Protein AF-A0AAV1VEJ5-F1 (afdb_monomer)

Organism: NCBI:txid2874970

pLDDT: mean 82.77, std 21.33, range [33.28, 98.56]

Sequence (156 aa):
MDYSQLPLVRSASGAYDAWSQLEGHFEKKSLANKLFLRRLFFTAKMEEGDDVLSHINRIKTLAEQLDAVGAPVSEDDLVITLLGSLSESFAFLITALESRADSLSWELVTSRLLHEDMKRKEQGSDGVAAGQAFMTSEKKRSGRPFKKTGAVQLLR

Solvent-accessible surface area (backbone atoms only — not comparable to full-atom values): 9785 Å² total; per-residue (Å²): 136,87,65,85,63,52,77,62,38,69,84,41,90,44,74,67,52,28,48,53,42,47,50,54,51,54,48,52,52,47,52,53,49,52,52,51,49,52,49,55,50,75,65,45,68,44,58,87,88,58,62,64,68,62,52,53,49,50,55,51,50,43,41,52,55,28,38,76,71,75,53,67,67,53,66,65,59,52,43,51,43,52,64,74,15,55,32,77,90,49,49,67,59,50,55,58,48,62,77,49,58,93,71,74,44,62,66,61,51,52,54,53,51,54,53,52,52,51,55,48,56,56,58,65,61,53,74,83,62,87,77,75,80,88,74,82,79,80,82,79,85,85,81,85,88,86,82,88,87,85,86,85,90,82,90,131

Radius of gyration: 36.15 Å; Cα contacts (8 Å, |Δi|>4): 79; chains: 1; bounding box: 80×32×127 Å

Structure (mmCIF, N/CA/C/O backbone):
data_AF-A0AAV1VEJ5-F1
#
_entry.id   AF-A0AAV1VEJ5-F1
#
loop_
_atom_site.group_PDB
_atom_site.id
_atom_site.type_symbol
_atom_site.label_atom_id
_atom_site.label_alt_id
_atom_site.label_comp_id
_atom_site.label_asym_id
_atom_site.label_entity_id
_atom_site.label_seq_id
_atom_site.pdbx_PDB_ins_code
_atom_site.Cartn_x
_atom_site.Cartn_y
_atom_site.Cartn_z
_atom_site.occupancy
_atom_site.B_iso_or_equiv
_atom_site.auth_seq_id
_atom_site.auth_comp_id
_atom_site.auth_asym_id
_atom_site.auth_atom_id
_atom_site.pdbx_PDB_model_num
ATOM 1 N N . MET A 1 1 ? 25.902 17.634 -24.242 1.00 51.91 1 MET A N 1
ATOM 2 C CA . MET A 1 1 ? 25.202 16.433 -24.742 1.00 51.91 1 MET A CA 1
ATOM 3 C C . MET A 1 1 ? 25.627 15.273 -23.867 1.00 51.91 1 MET A C 1
ATOM 5 O O . MET A 1 1 ? 26.827 15.119 -23.669 1.00 51.91 1 MET A O 1
ATOM 9 N N . ASP A 1 2 ? 24.679 14.545 -23.280 1.00 71.12 2 ASP A N 1
ATOM 10 C CA . ASP A 1 2 ? 24.979 13.361 -22.470 1.00 71.12 2 ASP A CA 1
ATOM 11 C C . ASP A 1 2 ? 25.158 12.143 -23.391 1.00 71.12 2 ASP A C 1
ATOM 13 O O . ASP A 1 2 ? 24.255 11.791 -24.146 1.00 71.12 2 ASP A O 1
ATOM 17 N N . TYR A 1 3 ? 26.341 11.531 -23.351 1.00 82.06 3 TYR A N 1
ATOM 18 C CA . TYR A 1 3 ? 26.701 10.356 -24.150 1.00 82.06 3 TYR A CA 1
ATOM 19 C C . TYR A 1 3 ? 26.555 9.041 -23.367 1.00 82.06 3 TYR A C 1
ATOM 21 O O . TYR A 1 3 ? 26.968 7.987 -23.856 1.00 82.06 3 TYR A O 1
ATOM 29 N N . SER A 1 4 ? 25.949 9.078 -22.174 1.00 83.88 4 SER A N 1
ATOM 30 C CA . SER A 1 4 ? 25.753 7.916 -21.296 1.00 83.88 4 SER A CA 1
ATOM 31 C C . SER A 1 4 ? 24.995 6.755 -21.949 1.00 83.88 4 SER A C 1
ATOM 33 O O . SER A 1 4 ? 25.177 5.608 -21.552 1.00 83.88 4 SER A O 1
ATOM 35 N N . GLN A 1 5 ? 24.182 7.037 -22.972 1.00 83.81 5 GLN A N 1
ATOM 36 C CA . GLN A 1 5 ? 23.364 6.043 -23.673 1.00 83.81 5 GLN A CA 1
ATOM 37 C C . GLN A 1 5 ? 24.045 5.453 -24.922 1.00 83.81 5 GLN A C 1
ATOM 39 O O . GLN A 1 5 ? 23.593 4.428 -25.427 1.00 83.81 5 GLN A O 1
ATOM 44 N N . LEU A 1 6 ? 25.150 6.041 -25.414 1.00 83.75 6 LEU A N 1
ATOM 45 C CA . LEU A 1 6 ? 25.875 5.524 -26.589 1.00 83.75 6 LEU A CA 1
ATOM 46 C C . LEU A 1 6 ? 26.324 4.058 -26.450 1.00 83.75 6 LEU A C 1
ATOM 48 O O . LEU A 1 6 ? 26.237 3.325 -27.437 1.00 83.75 6 LEU A O 1
ATOM 52 N N . PRO A 1 7 ? 26.781 3.583 -25.272 1.00 88.75 7 PRO A N 1
ATOM 53 C CA . PRO A 1 7 ? 27.161 2.184 -25.113 1.00 88.75 7 PRO A CA 1
ATOM 54 C C . PRO A 1 7 ? 26.017 1.194 -25.361 1.00 88.75 7 PRO A C 1
ATOM 56 O O . PRO A 1 7 ? 26.306 0.055 -25.712 1.00 88.75 7 PRO A O 1
ATOM 59 N N . LEU A 1 8 ? 24.752 1.613 -25.215 1.00 85.06 8 LEU A N 1
ATOM 60 C CA . LEU A 1 8 ? 23.578 0.740 -25.352 1.00 85.06 8 LEU A CA 1
ATOM 61 C C . LEU A 1 8 ? 23.266 0.356 -26.801 1.00 85.06 8 LEU A C 1
ATOM 63 O O . LEU A 1 8 ? 22.593 -0.640 -27.023 1.00 85.06 8 LEU A O 1
ATOM 67 N N . VAL A 1 9 ? 23.738 1.139 -27.776 1.00 91.44 9 VAL A N 1
ATOM 68 C CA . VAL A 1 9 ? 23.466 0.919 -29.211 1.00 91.44 9 VAL A CA 1
ATOM 69 C C . VAL A 1 9 ? 24.727 0.777 -30.052 1.00 91.44 9 VAL A C 1
ATOM 71 O O . VAL A 1 9 ? 24.650 0.550 -31.254 1.00 91.44 9 VAL A O 1
ATOM 74 N N . ARG A 1 10 ? 25.912 0.885 -29.439 1.00 89.25 10 ARG A N 1
ATOM 75 C CA . ARG A 1 10 ? 27.202 0.837 -30.147 1.00 89.25 10 ARG A CA 1
ATOM 76 C C . ARG A 1 10 ? 27.432 -0.480 -30.897 1.00 89.25 10 ARG A C 1
ATOM 78 O O . ARG A 1 10 ? 28.149 -0.485 -31.890 1.00 89.25 10 ARG A O 1
ATOM 85 N N . SER A 1 11 ? 26.865 -1.582 -30.412 1.00 90.38 11 SER A N 1
ATOM 86 C CA . SER A 1 11 ? 26.936 -2.908 -31.041 1.00 90.38 11 SER A CA 1
ATOM 87 C C . SER A 1 11 ? 25.823 -3.177 -32.054 1.00 90.38 11 SER A C 1
ATOM 89 O O . SER A 1 11 ? 25.795 -4.263 -32.625 1.00 90.38 11 SER A O 1
ATOM 91 N N . ALA A 1 12 ? 24.895 -2.241 -32.262 1.00 92.19 12 ALA A N 1
ATOM 92 C CA . ALA A 1 12 ? 23.763 -2.461 -33.146 1.00 92.19 12 ALA A CA 1
ATOM 93 C C . ALA A 1 12 ? 24.183 -2.494 -34.620 1.00 92.19 12 ALA A C 1
ATOM 95 O O . ALA A 1 12 ? 24.930 -1.644 -35.104 1.00 92.19 12 ALA A O 1
ATOM 96 N N . SER A 1 13 ? 23.645 -3.470 -35.343 1.00 91.81 13 SER A N 1
ATOM 97 C CA . SER A 1 13 ? 23.897 -3.705 -36.769 1.00 91.81 13 SER A CA 1
ATOM 98 C C . SER A 1 13 ? 22.999 -2.879 -37.703 1.00 91.81 13 SER A C 1
ATOM 100 O O . SER A 1 13 ? 23.245 -2.810 -38.906 1.00 91.81 13 SER A O 1
ATOM 102 N N . GLY A 1 14 ? 21.969 -2.222 -37.161 1.00 93.75 14 GLY A N 1
ATOM 103 C CA . GLY A 1 14 ? 21.037 -1.377 -37.903 1.00 93.75 14 GLY A CA 1
ATOM 104 C C . GLY A 1 14 ? 20.030 -0.672 -36.992 1.00 93.75 14 GLY A C 1
ATOM 105 O O . GLY A 1 14 ? 20.013 -0.889 -35.783 1.00 93.75 14 GLY A O 1
ATOM 106 N N . ALA A 1 15 ? 19.171 0.169 -37.577 1.00 92.62 15 ALA A N 1
ATOM 107 C CA . ALA A 1 15 ? 18.213 0.988 -36.824 1.00 92.62 15 ALA A CA 1
ATOM 108 C C . ALA A 1 15 ? 17.221 0.155 -35.992 1.00 92.62 15 ALA A C 1
ATOM 110 O O . ALA A 1 15 ? 16.939 0.503 -34.849 1.00 92.62 15 ALA A O 1
ATOM 111 N N . TYR A 1 16 ? 16.734 -0.960 -36.545 1.00 94.19 16 TYR A N 1
ATOM 112 C CA . TYR A 1 16 ? 15.845 -1.881 -35.833 1.00 94.19 16 TYR A CA 1
ATOM 113 C C . TYR A 1 16 ? 16.531 -2.496 -34.604 1.00 94.19 16 TYR A C 1
ATOM 115 O O . TYR A 1 16 ? 16.000 -2.435 -33.503 1.00 94.19 16 TYR A O 1
ATOM 123 N N . ASP A 1 17 ? 17.751 -3.008 -34.779 1.00 93.75 17 ASP A N 1
ATOM 124 C CA . ASP A 1 17 ? 18.551 -3.616 -33.709 1.00 93.75 17 ASP A CA 1
ATOM 125 C C . ASP A 1 17 ? 18.910 -2.593 -32.612 1.00 93.75 17 ASP A C 1
ATOM 127 O O . ASP A 1 17 ? 18.783 -2.869 -31.420 1.00 93.75 17 ASP A O 1
ATOM 131 N N . ALA A 1 18 ? 19.252 -1.361 -33.004 1.00 92.88 18 ALA A N 1
ATOM 132 C CA . ALA A 1 18 ? 19.491 -0.267 -32.065 1.00 92.88 18 ALA A CA 1
ATOM 133 C C . ALA A 1 18 ? 18.239 0.058 -31.234 1.00 92.88 18 ALA A C 1
ATOM 135 O O . ALA A 1 18 ? 18.336 0.238 -30.019 1.00 92.88 18 ALA A O 1
ATOM 136 N N . TRP A 1 19 ? 17.064 0.104 -31.872 1.00 93.69 19 TRP A N 1
ATOM 137 C CA . TRP A 1 19 ? 15.798 0.335 -31.178 1.00 93.69 19 TRP A CA 1
ATOM 138 C C . TRP A 1 19 ? 15.464 -0.802 -30.209 1.00 93.69 19 TRP A C 1
ATOM 140 O O . TRP A 1 19 ? 15.190 -0.534 -29.042 1.00 93.69 19 TRP A O 1
ATOM 150 N N . SER A 1 20 ? 15.583 -2.060 -30.641 1.00 92.50 20 SER A N 1
ATOM 151 C CA . SER A 1 20 ? 15.334 -3.228 -29.786 1.00 92.50 20 SER A CA 1
ATOM 152 C C . SER A 1 20 ? 16.280 -3.299 -28.580 1.00 92.50 20 SER A C 1
ATOM 154 O O . SER A 1 20 ? 15.857 -3.686 -27.490 1.00 92.50 20 SER A O 1
ATOM 156 N N . GLN A 1 21 ? 17.551 -2.905 -28.729 1.00 92.75 21 GLN A N 1
ATOM 157 C CA . GLN A 1 21 ? 18.501 -2.857 -27.608 1.00 92.75 21 GLN A CA 1
ATOM 158 C C . GLN A 1 21 ? 18.135 -1.773 -26.582 1.00 92.75 21 GLN A C 1
ATOM 160 O O . GLN A 1 21 ? 18.184 -2.032 -25.375 1.00 92.75 21 GLN A O 1
ATOM 165 N N . LEU A 1 22 ? 17.728 -0.583 -27.039 1.00 90.38 22 LEU A N 1
ATOM 166 C CA . LEU A 1 22 ? 17.251 0.487 -26.155 1.00 90.38 22 LEU A CA 1
ATOM 167 C C . LEU A 1 22 ? 15.967 0.078 -25.441 1.00 90.38 22 LEU A C 1
ATOM 169 O O . LEU A 1 22 ? 15.908 0.149 -24.213 1.00 90.38 22 LEU A O 1
ATOM 173 N N . GLU A 1 23 ? 14.971 -0.377 -26.198 1.00 89.31 23 GLU A N 1
ATOM 174 C CA . GLU A 1 23 ? 13.689 -0.846 -25.677 1.00 89.31 23 GLU A CA 1
ATOM 175 C C . GLU A 1 23 ? 13.912 -1.912 -24.606 1.00 89.31 23 GLU A C 1
ATOM 177 O O . GLU A 1 23 ? 13.515 -1.712 -23.462 1.00 89.31 23 GLU A O 1
ATOM 182 N N . GLY A 1 24 ? 14.679 -2.963 -24.908 1.00 87.62 24 GLY A N 1
ATOM 183 C CA . GLY A 1 24 ? 14.970 -4.020 -23.945 1.00 87.62 24 GLY A CA 1
ATOM 184 C C . GLY A 1 24 ? 15.722 -3.535 -22.698 1.00 87.62 24 GLY A C 1
ATOM 185 O O . GLY A 1 24 ? 15.474 -4.035 -21.601 1.00 87.62 24 GLY A O 1
ATOM 186 N N . HIS A 1 25 ? 16.634 -2.566 -22.814 1.00 88.19 25 HIS A N 1
ATOM 187 C CA . HIS A 1 25 ? 17.340 -2.013 -21.652 1.00 88.19 25 HIS A CA 1
ATOM 188 C C . HIS A 1 25 ? 16.407 -1.187 -20.750 1.00 88.19 25 HIS A C 1
ATOM 190 O O . HIS A 1 25 ? 16.375 -1.388 -19.530 1.00 88.19 25 HIS A O 1
ATOM 196 N N . PHE A 1 26 ? 15.631 -0.272 -21.335 1.00 86.06 26 PHE A N 1
ATOM 197 C CA . PHE A 1 26 ? 14.704 0.576 -20.585 1.00 86.06 26 PHE A CA 1
ATOM 198 C C . PHE A 1 26 ? 13.504 -0.206 -20.047 1.00 86.06 26 PHE A C 1
ATOM 200 O O . PHE A 1 26 ? 13.082 0.045 -18.917 1.00 86.06 26 PHE A O 1
ATOM 207 N N . GLU A 1 27 ? 13.009 -1.197 -20.783 1.00 85.12 27 GLU A N 1
ATOM 208 C CA . GLU A 1 27 ? 11.951 -2.101 -20.338 1.00 85.12 27 GLU A CA 1
ATOM 209 C C . GLU A 1 27 ? 12.417 -2.955 -19.155 1.00 85.12 27 GLU A C 1
ATOM 211 O O . GLU A 1 27 ? 11.738 -2.993 -18.130 1.00 85.12 27 GLU A O 1
ATOM 216 N N . LYS A 1 28 ? 13.615 -3.558 -19.217 1.00 82.75 28 LYS A N 1
ATOM 217 C CA . LYS A 1 28 ? 14.191 -4.291 -18.072 1.00 82.75 28 LYS A CA 1
ATOM 218 C C . LYS A 1 28 ? 14.316 -3.403 -16.837 1.00 82.75 28 LYS A C 1
ATOM 220 O O . LYS A 1 28 ? 13.966 -3.835 -15.739 1.00 82.75 28 LYS A O 1
ATOM 225 N N . LYS A 1 29 ? 14.780 -2.160 -17.002 1.00 78.75 29 LYS A N 1
ATOM 226 C CA . LYS A 1 29 ? 14.865 -1.186 -15.902 1.00 78.75 29 LYS A CA 1
ATOM 227 C C . LYS A 1 29 ? 13.478 -0.826 -15.359 1.00 78.75 29 LYS A C 1
ATOM 229 O O . LYS A 1 29 ? 13.314 -0.737 -14.145 1.00 78.75 29 LYS A O 1
ATOM 234 N N . SER A 1 30 ? 12.485 -0.668 -16.233 1.00 87.81 30 SER A N 1
ATOM 235 C CA . SER A 1 30 ? 11.086 -0.420 -15.865 1.00 87.81 30 SER A CA 1
ATOM 236 C C . SER A 1 30 ? 10.497 -1.589 -15.072 1.00 87.81 30 SER A C 1
ATOM 238 O O . SER A 1 30 ? 9.946 -1.379 -13.993 1.00 87.81 30 SER A O 1
ATOM 240 N N . LEU A 1 31 ? 10.695 -2.829 -15.528 1.00 91.56 31 LEU A N 1
ATOM 241 C CA . LEU A 1 31 ? 10.238 -4.030 -14.830 1.00 91.56 31 LEU A CA 1
ATOM 242 C C . LEU A 1 31 ? 10.925 -4.194 -13.469 1.00 91.56 31 LEU A C 1
ATOM 244 O O . LEU A 1 31 ? 10.251 -4.442 -12.472 1.00 91.56 31 LEU A O 1
ATOM 248 N N . ALA A 1 32 ? 12.246 -4.015 -13.407 1.00 92.50 32 ALA A N 1
ATOM 249 C CA . ALA A 1 32 ? 12.990 -4.069 -12.150 1.00 92.50 32 ALA A CA 1
ATOM 250 C C . ALA A 1 32 ? 12.488 -3.012 -11.152 1.00 92.50 32 ALA A C 1
ATOM 252 O O . ALA A 1 32 ? 12.298 -3.321 -9.977 1.00 92.50 32 ALA A O 1
ATOM 253 N N . ASN A 1 33 ? 12.211 -1.792 -11.625 1.00 93.44 33 ASN A N 1
ATOM 254 C CA . ASN A 1 33 ? 11.666 -0.719 -10.798 1.00 93.44 33 ASN A CA 1
ATOM 255 C C . ASN A 1 33 ? 10.244 -1.038 -10.303 1.00 93.44 33 ASN A C 1
ATOM 257 O O . ASN A 1 33 ? 9.963 -0.920 -9.112 1.00 93.44 33 ASN A O 1
ATOM 261 N N . LYS A 1 34 ? 9.364 -1.529 -11.189 1.00 95.75 34 LYS A N 1
ATOM 262 C CA . LYS A 1 34 ? 8.012 -1.988 -10.824 1.00 95.75 34 LYS A CA 1
ATOM 263 C C . LYS A 1 34 ? 8.060 -3.078 -9.754 1.00 95.75 34 LYS A C 1
ATOM 265 O O . LYS A 1 34 ? 7.349 -2.982 -8.758 1.00 95.75 34 LYS A O 1
ATOM 270 N N . LEU A 1 35 ? 8.909 -4.092 -9.933 1.00 96.75 35 LEU A N 1
ATOM 271 C CA . LEU A 1 35 ? 9.076 -5.182 -8.966 1.00 96.75 35 LEU A CA 1
ATOM 272 C C . LEU A 1 35 ? 9.601 -4.683 -7.620 1.00 96.75 35 LEU A C 1
ATOM 274 O O . LEU A 1 35 ? 9.113 -5.114 -6.575 1.00 96.75 35 LEU A O 1
ATOM 278 N N . PHE A 1 36 ? 10.572 -3.772 -7.638 1.00 96.62 36 PHE A N 1
ATOM 279 C CA . PHE A 1 36 ? 11.117 -3.174 -6.426 1.00 96.62 36 PHE A CA 1
ATOM 280 C C . PHE A 1 36 ? 10.040 -2.424 -5.631 1.00 96.62 36 PHE A C 1
ATOM 282 O O . PHE A 1 36 ? 9.857 -2.698 -4.445 1.00 96.62 36 PHE A O 1
ATOM 289 N N . LEU A 1 37 ? 9.276 -1.549 -6.289 1.00 97.94 37 LEU A N 1
ATOM 290 C CA . LEU A 1 37 ? 8.190 -0.797 -5.657 1.00 97.94 37 LEU A CA 1
ATOM 291 C C . LEU A 1 37 ? 7.067 -1.713 -5.155 1.00 97.94 37 LEU A C 1
ATOM 293 O O . LEU A 1 37 ? 6.610 -1.553 -4.027 1.00 97.94 37 LEU A O 1
ATOM 297 N N . ARG A 1 38 ? 6.674 -2.726 -5.942 1.00 97.75 38 ARG A N 1
ATOM 298 C CA . ARG A 1 38 ? 5.685 -3.737 -5.525 1.00 97.75 38 ARG A CA 1
ATOM 299 C C . ARG A 1 38 ? 6.142 -4.483 -4.275 1.00 97.75 38 ARG A C 1
ATOM 301 O O . ARG A 1 38 ? 5.339 -4.685 -3.370 1.00 97.75 38 ARG A O 1
ATOM 308 N N . ARG A 1 39 ? 7.422 -4.865 -4.202 1.00 97.94 39 ARG A N 1
ATOM 309 C CA . ARG A 1 39 ? 7.986 -5.495 -3.003 1.00 97.94 39 ARG A CA 1
ATOM 310 C C . ARG A 1 39 ? 7.864 -4.558 -1.805 1.00 97.94 39 ARG A C 1
ATOM 312 O O . ARG A 1 39 ? 7.307 -4.978 -0.803 1.00 97.94 39 ARG A O 1
ATOM 319 N N . LEU A 1 40 ? 8.323 -3.310 -1.918 1.00 98.12 40 LEU A N 1
ATOM 320 C CA . LEU A 1 40 ? 8.235 -2.342 -0.818 1.00 98.12 40 LEU A CA 1
ATOM 321 C C . LEU A 1 40 ? 6.800 -2.111 -0.342 1.00 98.12 40 LEU A C 1
ATOM 323 O O . LEU A 1 40 ? 6.580 -1.989 0.859 1.00 98.12 40 LEU A O 1
ATOM 327 N N . PHE A 1 41 ? 5.852 -2.049 -1.276 1.00 98.44 41 PHE A N 1
ATOM 328 C CA . PHE A 1 41 ? 4.437 -1.857 -0.992 1.00 98.44 41 PHE A CA 1
ATOM 329 C C . PHE A 1 41 ? 3.859 -3.026 -0.188 1.00 98.44 41 PHE A C 1
ATOM 331 O O . PHE A 1 41 ? 3.378 -2.823 0.921 1.00 98.44 41 PHE A O 1
ATOM 338 N N . PHE A 1 42 ? 3.987 -4.258 -0.687 1.00 96.75 42 PHE A N 1
ATOM 339 C CA . PHE A 1 42 ? 3.401 -5.431 -0.028 1.00 96.75 42 PHE A CA 1
ATOM 340 C C . PHE A 1 42 ? 4.141 -5.884 1.234 1.00 96.75 42 PHE A C 1
ATOM 342 O O . PHE A 1 42 ? 3.569 -6.602 2.050 1.00 96.75 42 PHE A O 1
ATOM 349 N N . THR A 1 43 ? 5.405 -5.493 1.410 1.00 97.19 43 THR A N 1
ATOM 350 C CA . THR A 1 43 ? 6.171 -5.793 2.630 1.00 97.19 43 THR A CA 1
ATOM 351 C C . THR A 1 43 ? 6.249 -4.610 3.590 1.00 97.19 43 THR A C 1
ATOM 353 O O . THR A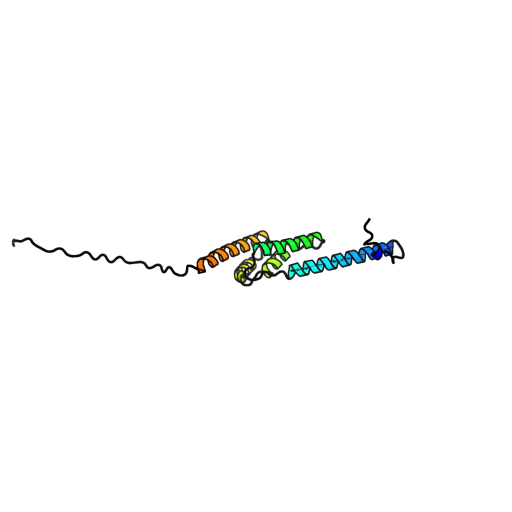 1 43 ? 7.036 -4.662 4.534 1.00 97.19 43 THR A O 1
ATOM 356 N N . ALA A 1 44 ? 5.503 -3.527 3.354 1.00 97.44 44 ALA A N 1
ATOM 357 C CA . ALA A 1 44 ? 5.415 -2.438 4.314 1.00 97.44 44 ALA A CA 1
ATOM 358 C C . ALA A 1 44 ? 4.804 -2.963 5.621 1.00 97.44 44 ALA A C 1
ATOM 360 O O . ALA A 1 44 ? 3.783 -3.651 5.611 1.00 97.44 44 ALA A O 1
ATOM 361 N N . LYS A 1 45 ? 5.448 -2.648 6.742 1.00 97.88 45 LYS A N 1
ATOM 362 C CA . LYS A 1 45 ? 5.014 -3.014 8.089 1.00 97.88 45 LYS A CA 1
ATOM 363 C C . LYS A 1 45 ? 5.216 -1.823 9.011 1.00 97.88 45 LYS A C 1
ATOM 365 O O . LYS A 1 45 ? 6.169 -1.070 8.821 1.00 97.88 45 LYS A O 1
ATOM 370 N N . MET A 1 46 ? 4.282 -1.661 9.934 1.00 97.75 46 MET A N 1
ATOM 371 C CA . MET A 1 46 ? 4.336 -0.711 11.033 1.00 97.75 46 MET A CA 1
ATOM 372 C C . MET A 1 46 ? 4.788 -1.465 12.276 1.00 97.75 46 MET A C 1
ATOM 374 O O . MET A 1 46 ? 4.195 -2.493 12.615 1.00 97.75 46 MET A O 1
ATOM 378 N N . GLU A 1 47 ? 5.818 -0.965 12.941 1.00 96.56 47 GLU A N 1
ATOM 379 C CA . GLU A 1 47 ? 6.279 -1.517 14.210 1.00 96.56 47 GLU A CA 1
ATOM 380 C C . GLU A 1 47 ? 5.489 -0.906 15.379 1.00 96.56 47 GLU A C 1
ATOM 382 O O . GLU A 1 47 ? 4.831 0.131 15.258 1.00 96.56 47 GLU A O 1
ATOM 387 N N . GLU A 1 48 ? 5.530 -1.560 16.540 1.00 94.56 48 GLU A N 1
ATOM 388 C CA . GLU A 1 48 ? 4.893 -1.023 17.745 1.00 94.56 48 GLU A CA 1
ATOM 389 C C . GLU A 1 48 ? 5.532 0.310 18.163 1.00 94.56 48 GLU A C 1
ATOM 391 O O . GLU A 1 48 ? 6.741 0.401 18.375 1.00 94.56 48 GLU A O 1
ATOM 396 N N . GLY A 1 49 ? 4.699 1.343 18.321 1.00 91.12 49 GLY A N 1
ATOM 397 C CA . GLY A 1 49 ? 5.130 2.697 18.685 1.00 91.12 49 GLY A CA 1
ATOM 398 C C . GLY A 1 49 ? 5.452 3.621 17.506 1.00 91.12 49 GLY A C 1
ATOM 399 O O . GLY A 1 49 ? 5.711 4.803 17.741 1.00 91.12 49 GLY A O 1
ATOM 400 N N . ASP A 1 50 ? 5.398 3.131 16.265 1.00 95.12 50 ASP A N 1
ATOM 401 C CA . ASP A 1 50 ? 5.521 3.979 15.077 1.00 95.12 50 ASP A CA 1
ATOM 402 C C . ASP A 1 50 ? 4.361 4.983 14.963 1.00 95.12 50 ASP A C 1
ATOM 404 O O . ASP A 1 50 ? 3.240 4.758 15.426 1.00 95.12 50 ASP A O 1
ATOM 408 N N . ASP A 1 51 ? 4.622 6.108 14.293 1.00 96.44 51 ASP A N 1
ATOM 409 C CA . ASP A 1 51 ? 3.587 7.097 14.004 1.00 96.44 51 ASP A CA 1
ATOM 410 C C . ASP A 1 51 ? 2.651 6.616 12.884 1.00 96.44 51 ASP A C 1
ATOM 412 O O . ASP A 1 51 ? 3.045 6.468 11.721 1.00 96.44 51 ASP A O 1
ATOM 416 N N . VAL A 1 52 ? 1.378 6.428 13.236 1.00 97.69 52 VAL A N 1
ATOM 417 C CA . VAL A 1 52 ? 0.338 5.906 12.338 1.00 97.69 52 VAL A CA 1
ATOM 418 C C . VAL A 1 52 ? 0.166 6.775 11.090 1.00 97.69 52 VAL A C 1
ATOM 420 O O . VAL A 1 52 ? 0.038 6.246 9.985 1.00 97.69 52 VAL A O 1
ATOM 423 N N . LEU A 1 53 ? 0.195 8.106 11.225 1.00 97.81 53 LEU A N 1
ATOM 424 C CA . LEU A 1 53 ? 0.033 9.016 10.086 1.00 97.81 53 LEU A CA 1
ATOM 425 C C . LEU A 1 53 ? 1.202 8.895 9.100 1.00 97.81 53 LEU A C 1
ATOM 427 O O . LEU A 1 53 ? 0.998 8.839 7.884 1.00 97.81 53 LEU A O 1
ATOM 431 N N . SER A 1 54 ? 2.425 8.817 9.616 1.00 98.25 54 SER A N 1
ATOM 432 C CA . SER A 1 54 ? 3.630 8.606 8.813 1.00 98.25 54 SER A CA 1
ATOM 433 C C . SER A 1 54 ? 3.572 7.283 8.048 1.00 98.25 54 SER A C 1
ATOM 435 O O . SER A 1 54 ? 3.913 7.244 6.862 1.00 98.25 54 SER A O 1
ATOM 437 N N . HIS A 1 55 ? 3.076 6.214 8.677 1.00 98.50 55 HIS A N 1
ATOM 438 C CA . HIS A 1 55 ? 2.898 4.916 8.021 1.00 98.50 55 HIS A CA 1
ATOM 439 C C . HIS A 1 55 ? 1.827 4.941 6.919 1.00 98.50 55 HIS A C 1
ATOM 441 O O . HIS A 1 55 ? 2.075 4.474 5.803 1.00 98.50 55 HIS A O 1
ATOM 447 N N . ILE A 1 56 ? 0.673 5.569 7.174 1.00 98.56 56 ILE A N 1
ATOM 448 C CA . ILE A 1 56 ? -0.379 5.790 6.162 1.00 98.56 56 ILE A CA 1
ATOM 449 C C . ILE A 1 56 ? 0.196 6.529 4.943 1.00 98.56 56 ILE A C 1
ATOM 451 O O . ILE A 1 56 ? 0.008 6.099 3.800 1.00 98.56 56 ILE A O 1
ATOM 455 N N . ASN A 1 57 ? 0.948 7.608 5.177 1.00 98.44 57 ASN A N 1
ATOM 456 C CA . ASN A 1 57 ? 1.574 8.395 4.115 1.00 98.44 57 ASN A CA 1
ATOM 457 C C . ASN A 1 57 ? 2.620 7.594 3.333 1.00 98.44 57 ASN A C 1
ATOM 459 O O . ASN A 1 57 ? 2.698 7.718 2.108 1.00 98.44 57 ASN A O 1
ATOM 463 N N . ARG A 1 58 ? 3.401 6.739 4.005 1.00 98.44 58 ARG A N 1
ATOM 464 C CA . ARG A 1 58 ? 4.366 5.845 3.350 1.00 98.44 58 ARG A CA 1
ATOM 465 C C . ARG A 1 58 ? 3.670 4.907 2.364 1.00 98.44 58 ARG A C 1
ATOM 467 O O . ARG A 1 58 ? 4.126 4.784 1.227 1.00 98.44 58 ARG A O 1
ATOM 474 N N . ILE A 1 59 ? 2.572 4.274 2.772 1.00 98.50 59 ILE A N 1
ATOM 475 C CA . ILE A 1 59 ? 1.799 3.375 1.901 1.00 98.50 59 ILE A CA 1
ATOM 476 C C . ILE A 1 59 ? 1.208 4.140 0.717 1.00 98.50 59 ILE A C 1
ATOM 478 O O . ILE A 1 59 ? 1.342 3.698 -0.427 1.00 98.50 59 ILE A O 1
ATOM 482 N N . LYS A 1 60 ? 0.627 5.319 0.966 1.00 98.31 60 LYS A N 1
ATOM 483 C CA . LYS A 1 60 ? 0.073 6.166 -0.095 1.00 98.31 60 LYS A CA 1
ATOM 484 C C . LYS A 1 60 ? 1.138 6.585 -1.113 1.00 98.31 60 LYS A C 1
ATOM 486 O O . LYS A 1 60 ? 0.921 6.445 -2.313 1.00 98.31 60 LYS A O 1
ATOM 491 N N . THR A 1 61 ? 2.313 6.989 -0.634 1.00 98.44 61 THR A N 1
ATOM 492 C CA . THR A 1 61 ? 3.453 7.377 -1.479 1.00 98.44 61 THR A CA 1
ATOM 493 C C . THR A 1 61 ? 3.918 6.220 -2.365 1.00 98.44 61 THR A C 1
ATOM 495 O O . THR A 1 61 ? 4.199 6.414 -3.544 1.00 98.44 61 THR A O 1
ATOM 498 N N . LEU A 1 62 ? 3.990 4.996 -1.830 1.00 98.50 62 LEU A N 1
ATOM 499 C CA . LEU A 1 62 ? 4.366 3.817 -2.617 1.00 98.50 62 LEU A CA 1
ATOM 500 C C . LEU A 1 62 ? 3.338 3.510 -3.717 1.00 98.50 62 LEU A C 1
ATOM 502 O O . LEU A 1 62 ? 3.728 3.156 -4.830 1.00 98.50 62 LEU A O 1
ATOM 506 N N . ALA A 1 63 ? 2.044 3.682 -3.436 1.00 98.25 63 ALA A N 1
ATOM 507 C CA . ALA A 1 63 ? 0.990 3.531 -4.438 1.00 98.25 63 ALA A CA 1
ATOM 508 C C . ALA A 1 63 ? 1.085 4.592 -5.550 1.00 98.25 63 ALA A C 1
ATOM 510 O O . ALA A 1 63 ? 0.969 4.257 -6.726 1.00 98.25 63 ALA A O 1
ATOM 511 N N . GLU A 1 64 ? 1.373 5.849 -5.203 1.00 98.06 64 GLU A N 1
ATOM 512 C CA . GLU A 1 64 ? 1.594 6.936 -6.172 1.00 98.06 64 GLU A CA 1
ATOM 513 C C . GLU A 1 64 ? 2.846 6.703 -7.031 1.00 98.06 64 GLU A C 1
ATOM 515 O O . GLU A 1 64 ? 2.832 6.928 -8.240 1.00 98.06 64 GLU A O 1
ATOM 520 N N . GLN A 1 65 ? 3.928 6.182 -6.442 1.00 97.25 65 GLN A N 1
ATOM 521 C CA . GLN A 1 65 ? 5.126 5.791 -7.193 1.00 97.25 65 GLN A CA 1
ATOM 522 C C . GLN A 1 65 ? 4.847 4.640 -8.166 1.00 97.25 65 GLN A C 1
ATOM 524 O O . GLN A 1 65 ? 5.392 4.626 -9.271 1.00 97.25 65 GLN A O 1
ATOM 529 N N . LEU A 1 66 ? 4.006 3.681 -7.770 1.00 97.31 66 LEU A N 1
ATOM 530 C CA . LEU A 1 66 ? 3.558 2.585 -8.629 1.00 97.31 66 LEU A CA 1
ATOM 531 C C . LEU A 1 66 ? 2.692 3.082 -9.794 1.00 97.31 66 LEU A C 1
ATOM 533 O O . LEU A 1 66 ? 2.879 2.631 -10.926 1.00 97.31 66 LEU A O 1
ATOM 537 N N . ASP A 1 67 ? 1.802 4.039 -9.544 1.00 96.38 67 ASP A N 1
ATOM 538 C CA . ASP A 1 67 ? 1.014 4.697 -10.589 1.00 96.38 67 ASP A CA 1
ATOM 539 C C . ASP A 1 67 ? 1.914 5.441 -11.590 1.00 96.38 67 ASP A C 1
ATOM 541 O O . ASP A 1 67 ? 1.826 5.215 -12.798 1.00 96.38 67 ASP A O 1
ATOM 545 N N . ALA A 1 68 ? 2.893 6.205 -11.094 1.00 93.50 68 ALA A N 1
ATOM 546 C CA . ALA A 1 68 ? 3.836 6.962 -11.921 1.00 93.50 68 ALA A CA 1
ATOM 547 C C . ALA A 1 68 ? 4.682 6.092 -12.873 1.00 93.50 68 ALA A C 1
ATOM 549 O O . ALA A 1 68 ? 5.151 6.577 -13.904 1.00 93.50 68 ALA A O 1
ATOM 550 N N . VAL A 1 69 ? 4.883 4.807 -12.558 1.00 92.69 69 VAL A N 1
ATOM 551 C CA . VAL A 1 69 ? 5.587 3.851 -13.436 1.00 92.69 69 VAL A CA 1
ATOM 552 C C . VAL A 1 69 ? 4.634 3.009 -14.293 1.00 92.69 69 VAL A C 1
ATOM 554 O O . VAL A 1 69 ? 5.073 2.069 -14.960 1.00 92.69 69 VAL A O 1
ATOM 557 N N . GLY A 1 70 ? 3.335 3.316 -14.300 1.00 91.94 70 GLY A N 1
ATOM 558 C CA . GLY A 1 70 ? 2.317 2.595 -15.065 1.00 91.94 70 GLY A CA 1
ATOM 559 C C . GLY A 1 70 ? 2.010 1.214 -14.487 1.00 91.94 70 GLY A C 1
ATOM 560 O O . GLY A 1 70 ? 1.934 0.229 -15.228 1.00 91.94 70 GLY A O 1
ATOM 561 N N . ALA A 1 71 ? 1.934 1.110 -13.161 1.00 95.31 71 ALA A N 1
ATOM 562 C CA . ALA A 1 71 ? 1.546 -0.098 -12.437 1.00 95.31 71 ALA A CA 1
ATOM 563 C C . ALA A 1 71 ? 0.570 0.230 -11.286 1.00 95.31 71 ALA A C 1
ATOM 565 O O . ALA A 1 71 ? 0.871 -0.129 -10.143 1.00 95.31 71 ALA A O 1
ATOM 566 N N . PRO A 1 72 ? -0.578 0.881 -11.571 1.00 96.81 72 PRO A N 1
ATOM 567 C CA . PRO A 1 72 ? -1.499 1.392 -10.557 1.00 96.81 72 PRO A CA 1
ATOM 568 C C . PRO A 1 72 ? -1.958 0.311 -9.574 1.00 96.81 72 PRO A C 1
ATOM 570 O O . PRO A 1 72 ? -1.997 -0.884 -9.893 1.00 96.81 72 PRO A O 1
ATOM 573 N N . VAL A 1 73 ? -2.305 0.760 -8.371 1.00 97.56 73 VAL A N 1
ATOM 574 C CA . VAL A 1 73 ? -2.837 -0.064 -7.282 1.00 97.56 73 VAL A CA 1
ATOM 575 C C . VAL A 1 73 ? -4.321 0.255 -7.129 1.00 97.56 73 VAL A C 1
ATOM 577 O O . VAL A 1 73 ? -4.695 1.429 -7.143 1.00 97.56 73 VAL A O 1
ATOM 580 N N . SER A 1 74 ? -5.165 -0.771 -7.018 1.00 97.12 74 SER A N 1
ATOM 581 C CA . SER A 1 74 ? -6.592 -0.576 -6.747 1.00 97.12 74 SER A CA 1
ATOM 582 C C . SER A 1 74 ? -6.801 -0.032 -5.331 1.00 97.12 74 SER A C 1
ATOM 584 O O . SER A 1 74 ? -5.948 -0.186 -4.457 1.00 97.12 74 SER A O 1
ATOM 586 N N . GLU A 1 75 ? -7.943 0.607 -5.082 1.00 96.00 75 GLU A N 1
ATOM 587 C CA . GLU A 1 75 ? -8.275 1.039 -3.721 1.00 96.00 75 GLU A CA 1
ATOM 588 C C . GLU A 1 75 ? -8.375 -0.158 -2.761 1.00 96.00 75 GLU A C 1
ATOM 590 O O . GLU A 1 75 ? -7.851 -0.088 -1.651 1.00 96.00 75 GLU A O 1
ATOM 595 N N . ASP A 1 76 ? -8.937 -1.279 -3.220 1.00 95.31 76 ASP A N 1
ATOM 596 C CA . ASP A 1 76 ? -9.017 -2.521 -2.447 1.00 95.31 76 ASP A CA 1
ATOM 597 C C . ASP A 1 76 ? -7.626 -3.018 -2.035 1.00 95.31 76 ASP A C 1
ATOM 599 O O . ASP A 1 76 ? -7.374 -3.232 -0.850 1.00 95.31 76 ASP A O 1
ATOM 603 N N . ASP A 1 77 ? -6.681 -3.129 -2.977 1.00 96.12 77 ASP A N 1
ATOM 604 C CA . ASP A 1 77 ? -5.308 -3.558 -2.678 1.00 96.12 77 ASP A CA 1
ATOM 605 C C . ASP A 1 77 ? -4.614 -2.581 -1.719 1.00 96.12 77 ASP A C 1
ATOM 607 O O . ASP A 1 77 ? -3.812 -2.992 -0.875 1.00 96.12 77 ASP A O 1
ATOM 611 N N . LEU A 1 78 ? -4.925 -1.286 -1.824 1.00 97.62 78 LEU A N 1
ATOM 612 C CA . LEU A 1 78 ? -4.403 -0.250 -0.940 1.00 97.62 78 LEU A CA 1
ATOM 613 C C . LEU A 1 78 ? -4.914 -0.411 0.494 1.00 97.62 78 LEU A C 1
ATOM 615 O O . LEU A 1 78 ? -4.119 -0.368 1.437 1.00 97.62 78 LEU A O 1
ATOM 619 N N . VAL A 1 79 ? -6.216 -0.639 0.656 1.00 97.25 79 VAL A N 1
ATOM 620 C CA . VAL A 1 79 ? -6.852 -0.897 1.953 1.00 97.25 79 VAL A CA 1
ATOM 621 C C . VAL A 1 79 ? -6.344 -2.203 2.558 1.00 97.25 79 VAL A C 1
ATOM 623 O O . VAL A 1 79 ? -5.933 -2.210 3.718 1.00 97.25 79 VAL A O 1
ATOM 626 N N . ILE A 1 80 ? -6.309 -3.286 1.778 1.00 96.12 80 ILE A N 1
ATOM 627 C CA . ILE A 1 80 ? -5.815 -4.600 2.212 1.00 96.12 80 ILE A CA 1
ATOM 628 C C . ILE A 1 80 ? -4.364 -4.489 2.684 1.00 96.12 80 ILE A C 1
ATOM 630 O O . ILE A 1 80 ? -4.017 -4.991 3.754 1.00 96.12 80 ILE A O 1
ATOM 634 N N . THR A 1 81 ? -3.522 -3.790 1.921 1.00 98.00 81 THR A N 1
ATOM 635 C CA . THR A 1 81 ? -2.113 -3.591 2.281 1.00 98.00 81 THR A CA 1
ATOM 636 C C . THR A 1 81 ? -1.980 -2.769 3.557 1.00 98.00 81 THR A C 1
ATOM 638 O O . THR A 1 81 ? -1.203 -3.145 4.432 1.00 98.00 81 THR A O 1
ATOM 641 N N . LEU A 1 82 ? -2.759 -1.691 3.713 1.00 98.38 82 LEU A N 1
ATOM 642 C CA . LEU A 1 82 ? -2.753 -0.904 4.944 1.00 98.38 82 LEU A CA 1
ATOM 643 C C . LEU A 1 82 ? -3.159 -1.758 6.144 1.00 98.38 82 LEU A C 1
ATOM 645 O O . LEU A 1 82 ? -2.368 -1.857 7.074 1.00 98.38 82 LEU A O 1
ATOM 649 N N . LEU A 1 83 ? -4.312 -2.427 6.115 1.00 97.12 83 LEU A N 1
ATOM 650 C CA . LEU A 1 83 ? -4.776 -3.257 7.233 1.00 97.12 83 LEU A CA 1
ATOM 651 C C . LEU A 1 83 ? -3.782 -4.372 7.578 1.00 97.12 83 LEU A C 1
ATOM 653 O O . LEU A 1 83 ? -3.440 -4.552 8.744 1.00 97.12 83 LEU A O 1
ATOM 657 N N . GLY A 1 84 ? -3.250 -5.057 6.564 1.00 97.19 84 GLY A N 1
ATOM 658 C CA . GLY A 1 84 ? -2.262 -6.119 6.745 1.00 97.19 84 GLY A CA 1
ATOM 659 C C . GLY A 1 84 ? -0.886 -5.628 7.201 1.00 97.19 84 GLY A C 1
ATOM 660 O O . GLY A 1 84 ? -0.066 -6.440 7.633 1.00 97.19 84 GLY A O 1
ATOM 661 N N . SER A 1 85 ? -0.597 -4.331 7.104 1.00 98.06 85 SER A N 1
ATOM 662 C CA . SER A 1 85 ? 0.693 -3.748 7.493 1.00 98.06 85 SER A CA 1
ATOM 663 C C . SER A 1 85 ? 0.755 -3.261 8.941 1.00 98.06 85 SER A C 1
ATOM 665 O O . SER A 1 85 ? 1.851 -2.993 9.427 1.00 98.06 85 SER A O 1
ATOM 667 N N . LEU A 1 86 ? -0.392 -3.118 9.609 1.00 97.94 86 LEU A N 1
ATOM 668 C CA . LEU A 1 86 ? -0.477 -2.562 10.958 1.00 97.94 86 LEU A CA 1
ATOM 669 C C . LEU A 1 86 ? 0.157 -3.488 12.003 1.00 97.94 86 LEU A C 1
ATOM 671 O O . LEU A 1 86 ? 0.239 -4.704 11.819 1.00 97.94 86 LEU A O 1
ATOM 675 N N . SER A 1 87 ? 0.560 -2.888 13.119 1.00 96.94 87 SER A N 1
ATOM 676 C CA . SER A 1 87 ? 1.103 -3.589 14.276 1.00 96.94 87 SER A CA 1
ATOM 677 C C . SER A 1 87 ? 0.005 -4.338 15.053 1.00 96.94 87 SER A C 1
ATOM 679 O O . SER A 1 87 ? -1.191 -4.040 14.928 1.00 96.94 87 SER A O 1
ATOM 681 N N . GLU A 1 88 ? 0.400 -5.315 15.873 1.00 95.31 88 GLU A N 1
ATOM 682 C CA . GLU A 1 88 ? -0.517 -6.214 16.590 1.00 95.31 88 GLU A CA 1
ATOM 683 C C . GLU A 1 88 ? -1.466 -5.465 17.531 1.00 95.31 88 GLU A C 1
ATOM 685 O O . GLU A 1 88 ? -2.633 -5.842 17.667 1.00 95.31 88 GLU A O 1
ATOM 690 N N . SER A 1 89 ? -1.027 -4.339 18.095 1.00 95.06 89 SER A N 1
ATOM 691 C CA . SER A 1 89 ? -1.873 -3.486 18.925 1.00 95.06 89 SER A CA 1
ATOM 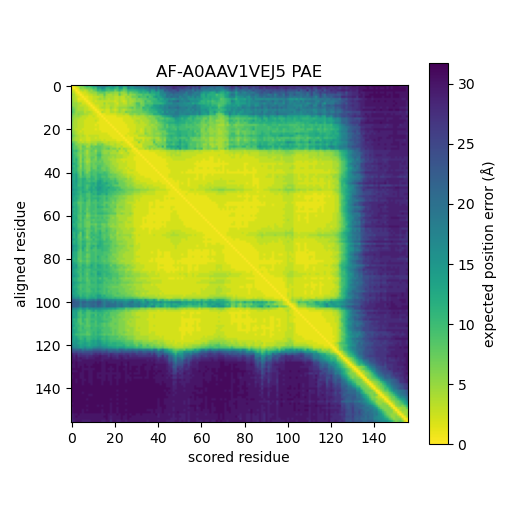692 C C . SER A 1 89 ? -3.189 -3.121 18.229 1.00 95.06 89 SER A C 1
ATOM 694 O O . SER A 1 89 ? -4.209 -2.962 18.895 1.00 95.06 89 SER A O 1
ATOM 696 N N . PHE A 1 90 ? -3.232 -2.982 16.897 1.00 96.81 90 PHE A N 1
ATOM 697 C CA . PHE A 1 90 ? -4.440 -2.619 16.134 1.00 96.81 90 PHE A CA 1
ATOM 698 C C . PHE A 1 90 ? -5.359 -3.802 15.767 1.00 96.81 90 PHE A C 1
ATOM 700 O O . PHE A 1 90 ? -6.398 -3.576 15.143 1.00 96.81 90 PHE A O 1
ATOM 707 N N . ALA A 1 91 ? -5.065 -5.034 16.200 1.00 96.00 91 ALA A N 1
ATOM 708 C CA . ALA A 1 91 ? -5.805 -6.248 15.822 1.00 96.00 91 ALA A CA 1
ATOM 709 C C . ALA A 1 91 ? -7.330 -6.167 16.035 1.00 96.00 91 ALA A C 1
ATOM 711 O O . ALA A 1 91 ? -8.110 -6.610 15.187 1.00 96.00 91 ALA A O 1
ATOM 712 N N . PHE A 1 92 ? -7.780 -5.553 17.136 1.00 96.00 92 PHE A N 1
ATOM 713 C CA . PHE A 1 92 ? -9.212 -5.369 17.403 1.00 96.00 92 PHE A CA 1
ATOM 714 C C . PHE A 1 92 ? -9.894 -4.456 16.378 1.00 96.00 92 PHE A C 1
ATOM 716 O O . PHE A 1 92 ? -11.012 -4.745 15.950 1.00 96.00 92 PHE A O 1
ATOM 723 N N . LEU A 1 93 ? -9.230 -3.370 15.967 1.00 96.00 93 LEU A N 1
ATOM 724 C CA . LEU A 1 93 ? -9.754 -2.469 14.942 1.00 96.00 93 LEU A CA 1
ATOM 725 C C . LEU A 1 93 ? -9.824 -3.182 13.589 1.00 96.00 93 LEU A C 1
ATOM 727 O O . LEU A 1 93 ? -10.840 -3.073 12.908 1.00 96.00 93 LEU A O 1
ATOM 731 N N . ILE A 1 94 ? -8.776 -3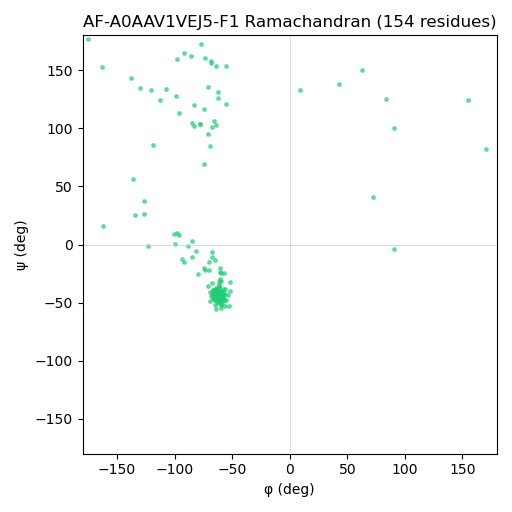.931 13.232 1.00 96.38 94 ILE A N 1
ATOM 732 C CA . ILE A 1 94 ? -8.722 -4.716 11.991 1.00 96.38 94 ILE A CA 1
ATOM 733 C C . ILE A 1 94 ? -9.913 -5.677 11.932 1.00 96.38 94 ILE A C 1
ATOM 735 O O . ILE A 1 94 ? -10.714 -5.598 11.006 1.00 96.38 94 ILE A O 1
ATOM 739 N N . THR A 1 95 ? -10.109 -6.480 12.982 1.00 96.12 95 THR A N 1
ATOM 740 C CA . THR A 1 95 ? -11.228 -7.436 13.078 1.00 96.12 95 THR A CA 1
ATOM 741 C C . THR A 1 95 ? -12.588 -6.740 12.926 1.00 96.12 95 THR A C 1
ATOM 743 O O . THR A 1 95 ? -13.484 -7.226 12.233 1.00 96.12 95 THR A O 1
ATOM 746 N N . ALA A 1 96 ? -12.764 -5.578 13.564 1.00 94.94 96 ALA A N 1
ATOM 747 C CA . ALA A 1 96 ? -14.006 -4.815 13.478 1.00 94.94 96 ALA A CA 1
ATOM 748 C C . ALA A 1 96 ? -14.266 -4.272 12.062 1.00 94.94 96 ALA A C 1
ATOM 750 O O . ALA A 1 96 ? -15.412 -4.287 11.608 1.00 94.94 96 ALA A O 1
ATOM 751 N N . LEU A 1 97 ? -13.227 -3.813 11.360 1.00 95.00 97 LEU A N 1
ATOM 752 C CA . LEU A 1 97 ? -13.333 -3.340 9.978 1.00 95.00 97 LEU A CA 1
ATOM 753 C C . LEU A 1 97 ? -13.637 -4.493 9.014 1.00 95.00 97 LEU A C 1
ATOM 755 O O . LEU A 1 97 ? -14.551 -4.371 8.202 1.00 95.00 97 LEU A O 1
ATOM 759 N N . GLU A 1 98 ? -12.955 -5.629 9.155 1.00 93.00 98 GLU A N 1
ATOM 760 C CA . GLU A 1 98 ? -13.176 -6.825 8.328 1.00 93.00 98 GLU A CA 1
ATOM 761 C C . GLU A 1 98 ? -14.597 -7.390 8.473 1.00 93.00 98 GLU A C 1
ATOM 763 O O . GLU A 1 98 ? -15.174 -7.877 7.503 1.00 93.00 98 GLU A O 1
ATOM 768 N N . SER A 1 99 ? -15.223 -7.254 9.649 1.00 92.25 99 SER A N 1
ATOM 769 C CA . SER A 1 99 ? -16.625 -7.658 9.848 1.00 92.25 99 SER A CA 1
ATOM 770 C C . SER A 1 99 ? -17.642 -6.847 9.023 1.00 92.25 99 SER A C 1
ATOM 772 O O . SER A 1 99 ? -18.800 -7.247 8.910 1.00 92.25 99 SER A O 1
ATOM 774 N N . ARG A 1 100 ? -17.217 -5.713 8.447 1.00 87.25 100 ARG A N 1
ATOM 775 C CA . ARG A 1 100 ? -18.014 -4.775 7.635 1.00 87.25 100 ARG A CA 1
ATOM 776 C C . ARG A 1 100 ? -17.348 -4.515 6.275 1.00 87.25 100 ARG A C 1
ATOM 778 O O . ARG A 1 100 ? -17.301 -3.378 5.800 1.00 87.25 100 ARG A O 1
ATOM 785 N N . ALA A 1 101 ? -16.753 -5.563 5.701 1.00 76.12 101 ALA A N 1
ATOM 786 C CA . ALA A 1 101 ? -15.887 -5.479 4.524 1.00 76.12 101 ALA A CA 1
ATOM 787 C C . ALA A 1 101 ? -16.569 -4.920 3.259 1.00 76.12 101 ALA A C 1
ATOM 789 O O . ALA A 1 101 ? -15.885 -4.434 2.366 1.00 76.12 101 ALA A O 1
ATOM 790 N N . ASP A 1 102 ? -17.899 -4.940 3.183 1.00 79.62 102 ASP A N 1
ATOM 791 C CA . ASP A 1 102 ? -18.693 -4.468 2.046 1.00 79.62 102 ASP A CA 1
ATOM 792 C C . ASP A 1 102 ? -18.646 -2.944 1.822 1.00 79.62 102 ASP A C 1
ATOM 794 O O . ASP A 1 102 ? -19.083 -2.469 0.775 1.00 79.62 102 ASP A O 1
ATOM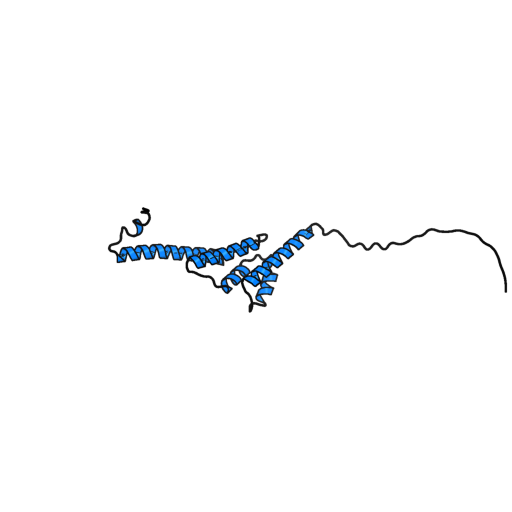 798 N N . SER A 1 103 ? -18.098 -2.169 2.766 1.00 78.94 103 SER A N 1
ATOM 799 C CA . SER A 1 103 ? -18.060 -0.701 2.690 1.00 78.94 103 SER A CA 1
ATOM 800 C C . SER A 1 103 ? -16.702 -0.072 3.040 1.00 78.94 103 SER A C 1
ATOM 802 O O . SER A 1 103 ? -16.660 1.062 3.526 1.00 78.94 103 SER A O 1
ATOM 804 N N . LEU A 1 104 ? -15.587 -0.794 2.884 1.00 92.31 104 LEU A N 1
ATOM 805 C CA . LEU A 1 104 ? -14.262 -0.274 3.246 1.00 92.31 104 LEU A CA 1
ATOM 806 C C . LEU A 1 104 ? -13.645 0.567 2.118 1.00 92.31 104 LEU A C 1
ATOM 808 O O . LEU A 1 104 ? -13.125 0.038 1.148 1.00 92.31 104 LEU A O 1
ATOM 812 N N . SER A 1 105 ? -13.653 1.888 2.293 1.00 95.50 105 SER A N 1
ATOM 813 C CA . SER A 1 105 ? -12.881 2.842 1.477 1.00 95.50 105 SER A CA 1
ATOM 814 C C . SER A 1 105 ? -11.578 3.246 2.175 1.00 95.50 105 SER A C 1
ATOM 816 O O . SER A 1 105 ? -11.523 3.239 3.413 1.00 95.50 105 SER A O 1
ATOM 818 N N . TRP A 1 106 ? -10.596 3.744 1.424 1.00 96.94 106 TRP A N 1
ATOM 819 C CA . TRP A 1 106 ? -9.360 4.309 1.979 1.00 96.94 106 TRP A CA 1
ATOM 820 C C . TRP A 1 106 ? -9.620 5.407 3.024 1.00 96.94 106 TRP A C 1
ATOM 822 O O . TRP A 1 106 ? -9.010 5.423 4.097 1.00 96.94 106 TRP A O 1
ATOM 832 N N . GLU A 1 107 ? -10.561 6.309 2.740 1.00 96.94 107 GLU A N 1
ATOM 833 C CA . GLU A 1 107 ? -10.908 7.429 3.622 1.00 96.94 107 GLU A CA 1
ATOM 834 C C . GLU A 1 107 ? -11.466 6.943 4.967 1.00 96.94 107 GLU A C 1
ATOM 836 O O . GLU A 1 107 ? -10.978 7.327 6.031 1.00 96.94 107 GLU A O 1
ATOM 841 N N . LEU A 1 108 ? -12.447 6.035 4.931 1.00 95.88 108 LEU A N 1
ATOM 842 C CA . LEU A 1 108 ? -13.019 5.436 6.136 1.00 95.88 108 LEU A CA 1
ATOM 843 C C . LEU A 1 108 ? -11.945 4.750 6.989 1.00 95.88 108 LEU A C 1
ATOM 845 O O . LEU A 1 108 ? -11.901 4.955 8.203 1.00 95.88 108 LEU A O 1
ATOM 849 N N . VAL A 1 109 ? -11.086 3.937 6.371 1.00 97.19 109 VAL A N 1
ATOM 850 C CA . VAL A 1 109 ? -10.073 3.152 7.089 1.00 97.19 109 VAL A CA 1
ATOM 851 C C . VAL A 1 109 ? -9.042 4.062 7.749 1.00 97.19 109 VAL A C 1
ATOM 853 O O . VAL A 1 109 ? -8.775 3.915 8.943 1.00 97.19 109 VAL A O 1
ATOM 856 N N . THR A 1 110 ? -8.515 5.048 7.022 1.00 97.94 110 THR A N 1
ATOM 857 C CA . THR A 1 110 ? -7.541 6.002 7.575 1.00 97.94 110 THR A CA 1
ATOM 858 C C . THR A 1 110 ? -8.149 6.872 8.677 1.00 97.94 110 THR A C 1
ATOM 860 O O . THR A 1 110 ? -7.5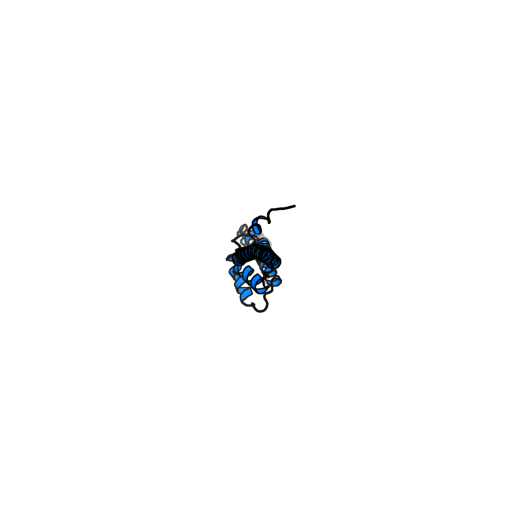23 7.054 9.720 1.00 97.94 110 THR A O 1
ATOM 863 N N . SER A 1 111 ? -9.400 7.321 8.523 1.00 97.56 111 SER A N 1
ATOM 864 C CA . SER A 1 111 ? -10.131 8.047 9.571 1.00 97.56 111 SER A CA 1
ATOM 865 C C . SER A 1 111 ? -10.269 7.226 10.860 1.00 97.56 111 SER A C 1
ATOM 867 O O . SER A 1 111 ? -9.995 7.723 11.957 1.00 97.56 111 SER A O 1
ATOM 869 N N . ARG A 1 112 ? -10.646 5.946 10.747 1.00 96.56 112 ARG A N 1
ATOM 870 C CA . ARG A 1 112 ? -10.792 5.047 11.905 1.00 96.56 112 ARG A CA 1
ATOM 871 C C . ARG A 1 112 ? -9.461 4.748 12.581 1.00 96.56 112 ARG A C 1
ATOM 873 O O . ARG A 1 112 ? -9.413 4.726 13.809 1.00 96.56 112 ARG A O 1
ATOM 880 N N . LEU A 1 113 ? -8.403 4.562 11.797 1.00 97.38 113 LEU A N 1
ATOM 881 C CA . LEU A 1 113 ? -7.050 4.348 12.305 1.00 97.38 113 LEU A CA 1
ATOM 882 C C . LEU A 1 113 ? -6.545 5.533 13.120 1.00 97.38 113 LEU A C 1
ATOM 884 O O . LEU A 1 113 ? -6.094 5.344 14.246 1.00 97.38 113 LEU A O 1
ATOM 888 N N . LEU A 1 114 ? -6.673 6.749 12.588 1.00 97.81 114 LEU A N 1
ATOM 889 C CA . LEU A 1 114 ? -6.234 7.961 13.282 1.00 97.81 114 LEU A CA 1
ATOM 890 C C . LEU A 1 114 ? -7.032 8.203 14.569 1.00 97.81 114 LEU A C 1
ATOM 892 O O . LEU A 1 114 ? -6.459 8.577 15.589 1.00 97.81 114 LEU A O 1
ATOM 896 N N . HIS A 1 115 ? -8.341 7.943 14.555 1.00 97.25 115 HIS A N 1
ATOM 897 C CA . HIS A 1 115 ? -9.165 8.057 15.758 1.00 97.25 115 HIS A CA 1
ATOM 898 C C . HIS A 1 115 ? -8.754 7.050 16.847 1.00 97.25 115 HIS A C 1
ATOM 900 O O . HIS A 1 115 ? -8.698 7.391 18.029 1.00 97.25 115 HIS A O 1
ATOM 906 N N . GLU A 1 116 ? -8.470 5.803 16.468 1.00 96.00 116 GLU A N 1
ATOM 907 C CA . GLU A 1 116 ? -7.991 4.780 17.404 1.00 96.00 116 GLU A CA 1
ATOM 908 C C . GLU A 1 116 ? -6.594 5.118 17.952 1.00 96.00 116 GLU A C 1
ATOM 910 O O . GLU A 1 116 ? -6.361 4.963 19.150 1.00 96.00 116 GLU A O 1
ATOM 915 N N . ASP A 1 117 ? -5.692 5.645 17.119 1.00 95.75 117 ASP A N 1
ATOM 916 C CA . ASP A 1 117 ? -4.369 6.124 17.543 1.00 95.75 117 ASP A CA 1
ATOM 917 C C . ASP A 1 117 ? -4.464 7.259 18.579 1.00 95.75 117 ASP A C 1
ATOM 919 O O . ASP A 1 117 ? -3.827 7.198 19.633 1.00 95.75 117 ASP A O 1
ATOM 923 N N . MET A 1 118 ? -5.329 8.253 18.345 1.00 95.12 118 MET A N 1
ATOM 924 C CA . MET A 1 118 ? -5.579 9.337 19.307 1.00 95.12 118 MET A CA 1
ATOM 925 C C . MET A 1 118 ? -6.072 8.804 20.656 1.00 95.12 118 MET A C 1
ATOM 927 O O . MET A 1 118 ? -5.501 9.125 21.698 1.00 95.12 118 MET A O 1
ATOM 931 N N . LYS A 1 119 ? -7.084 7.930 20.638 1.00 94.81 119 LYS A N 1
ATOM 932 C CA . LYS A 1 119 ? -7.642 7.311 21.849 1.00 94.81 119 LYS A CA 1
ATOM 933 C C . LYS A 1 119 ? -6.581 6.535 22.639 1.00 94.81 119 LYS A C 1
ATOM 935 O O . LYS A 1 119 ? -6.583 6.557 23.868 1.00 94.81 119 LYS A O 1
ATOM 940 N N . ARG A 1 120 ? -5.665 5.847 21.955 1.00 90.56 120 ARG A N 1
ATOM 941 C CA . ARG A 1 120 ? -4.561 5.112 22.597 1.00 90.56 120 ARG A CA 1
ATOM 942 C C . ARG A 1 120 ? -3.537 6.037 23.226 1.00 90.56 120 ARG A C 1
ATOM 944 O O . ARG A 1 120 ? -3.085 5.762 24.334 1.00 90.56 120 ARG A O 1
ATOM 951 N N . LYS A 1 121 ? -3.193 7.133 22.550 1.00 89.81 121 LYS A N 1
ATOM 952 C CA . LYS A 1 121 ? -2.282 8.155 23.082 1.00 89.81 121 LYS A CA 1
ATOM 953 C C . LYS A 1 121 ? -2.847 8.806 24.349 1.00 89.81 121 LYS A C 1
ATOM 955 O O . LYS A 1 121 ? -2.099 9.017 25.300 1.00 89.81 121 LYS A O 1
ATOM 960 N N . GLU A 1 122 ? -4.158 9.037 24.408 1.00 89.62 122 GLU A N 1
ATOM 961 C CA . GLU A 1 122 ? -4.843 9.522 25.617 1.00 89.62 122 GLU A CA 1
ATOM 962 C C . GLU A 1 122 ? -4.781 8.497 26.764 1.00 89.62 122 GLU A C 1
ATOM 964 O O . GLU A 1 122 ? -4.371 8.828 27.873 1.00 89.62 122 GLU A O 1
ATOM 969 N N . GLN A 1 123 ? -5.082 7.224 26.490 1.00 80.69 123 GLN A N 1
ATOM 970 C CA . GLN A 1 123 ? -5.046 6.155 27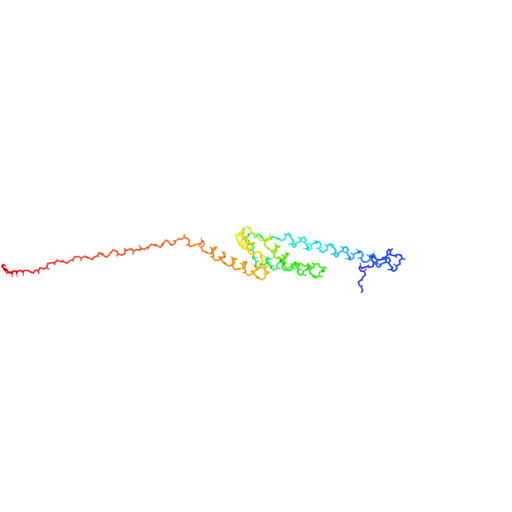.501 1.00 80.69 123 GLN A CA 1
ATOM 971 C C . GLN A 1 123 ? -3.627 5.835 28.000 1.00 80.69 123 GLN A C 1
ATOM 973 O O . GLN A 1 123 ? -3.442 5.500 29.170 1.00 80.69 123 GLN A O 1
ATOM 978 N N . GLY A 1 124 ? -2.616 5.964 27.138 1.00 64.25 124 GLY A N 1
ATOM 979 C CA . GLY A 1 124 ? -1.204 5.826 27.503 1.00 64.25 124 GLY A CA 1
ATOM 980 C C . GLY A 1 124 ? -0.680 6.974 28.374 1.00 64.25 124 GLY A C 1
ATOM 981 O O . GLY A 1 124 ? 0.289 6.786 29.108 1.00 64.25 124 GLY A O 1
ATOM 982 N N . SER A 1 125 ? -1.336 8.140 28.347 1.00 54.62 125 SER A N 1
ATOM 983 C CA . SER A 1 125 ? -0.999 9.295 29.189 1.00 54.62 125 SER A CA 1
ATOM 984 C C . SER A 1 125 ? -1.532 9.169 30.624 1.00 54.62 125 SER A C 1
ATOM 986 O O . SER A 1 125 ? -0.942 9.732 31.548 1.00 54.62 125 SER A O 1
ATOM 988 N N . ASP A 1 126 ? -2.603 8.404 30.846 1.00 45.22 126 ASP A N 1
ATOM 989 C CA . ASP A 1 126 ? -3.218 8.227 32.173 1.00 45.22 126 ASP A CA 1
ATOM 990 C C . ASP A 1 126 ? -2.498 7.186 33.058 1.00 45.22 126 ASP A C 1
ATOM 992 O O . ASP A 1 126 ? -2.775 7.060 34.255 1.00 45.22 126 ASP A O 1
ATOM 996 N N . GLY A 1 127 ? -1.494 6.487 32.515 1.00 43.41 127 GLY A N 1
ATOM 997 C CA . GLY A 1 127 ? -0.676 5.499 33.231 1.00 43.41 127 GLY A CA 1
ATOM 998 C C . GLY A 1 127 ? 0.233 6.060 34.336 1.00 43.41 127 GLY A C 1
ATOM 999 O O . GLY A 1 127 ? 0.824 5.280 35.080 1.00 43.41 127 GLY A O 1
ATOM 1000 N N . VAL A 1 128 ? 0.332 7.387 34.494 1.00 44.25 128 VAL A N 1
ATOM 1001 C CA . VAL A 1 128 ? 1.088 8.032 35.593 1.00 44.25 128 VAL A CA 1
ATOM 1002 C C . VAL A 1 128 ? 0.173 8.504 36.739 1.00 44.25 128 VAL A C 1
ATOM 1004 O O . VAL A 1 128 ? 0.658 9.011 37.748 1.00 44.25 128 VAL A O 1
ATOM 1007 N N . ALA A 1 129 ? -1.147 8.299 36.651 1.00 47.03 129 ALA A N 1
ATOM 1008 C CA . ALA A 1 129 ? -2.102 8.742 37.675 1.00 47.03 129 ALA A CA 1
ATOM 1009 C C . ALA A 1 129 ? -3.036 7.633 38.198 1.00 47.03 129 ALA A C 1
ATOM 1011 O O . ALA A 1 129 ? -4.110 7.919 38.729 1.00 47.03 129 ALA A O 1
ATOM 1012 N N . ALA A 1 130 ? -2.623 6.363 38.143 1.00 46.69 130 ALA A N 1
ATOM 1013 C CA . ALA A 1 130 ? -3.313 5.275 38.843 1.00 46.69 130 ALA A CA 1
ATOM 1014 C C . ALA A 1 130 ? -3.028 5.334 40.360 1.00 46.69 130 ALA A C 1
ATOM 1016 O O . ALA A 1 130 ? -2.297 4.517 40.916 1.00 46.69 130 ALA A O 1
ATOM 1017 N N . GLY A 1 131 ? -3.571 6.347 41.038 1.00 48.62 131 GLY A N 1
ATOM 1018 C CA . GLY A 1 131 ? -3.308 6.577 42.459 1.00 48.62 131 GLY A CA 1
ATOM 1019 C C . GLY A 1 131 ? -4.293 7.483 43.190 1.00 48.62 131 GLY A C 1
ATOM 1020 O O . GLY A 1 131 ? -3.972 7.939 44.283 1.00 48.62 131 GLY A O 1
ATOM 1021 N N . GLN A 1 132 ? -5.481 7.760 42.647 1.00 44.12 132 GLN A N 1
ATOM 1022 C CA . GLN A 1 132 ? -6.519 8.469 43.404 1.00 44.12 132 GLN A CA 1
ATOM 1023 C C . GLN A 1 132 ? -7.765 7.604 4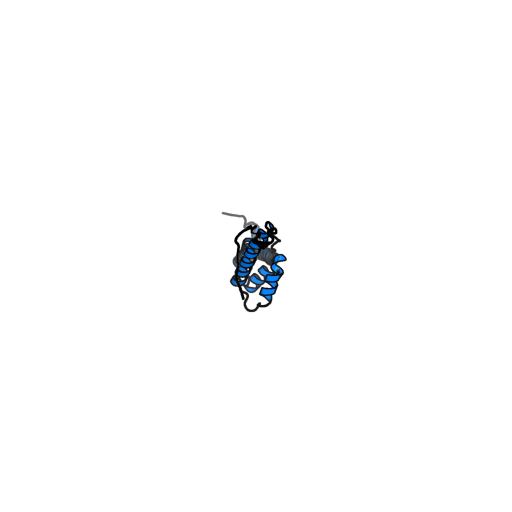3.550 1.00 44.12 132 GLN A C 1
ATOM 1025 O O . GLN A 1 132 ? -8.725 7.673 42.790 1.00 44.12 132 GLN A O 1
ATOM 1030 N N . ALA A 1 133 ? -7.710 6.768 44.587 1.00 41.06 133 ALA A N 1
ATOM 1031 C CA . ALA A 1 133 ? -8.871 6.137 45.181 1.00 41.06 133 ALA A CA 1
ATOM 1032 C C . ALA A 1 133 ? -9.884 7.217 45.597 1.00 41.06 133 ALA A C 1
ATOM 1034 O O . ALA A 1 133 ? -9.588 8.092 46.415 1.00 41.06 133 ALA A O 1
ATOM 1035 N N . PHE A 1 134 ? -11.091 7.139 45.041 1.00 45.66 134 PHE A N 1
ATOM 1036 C CA . PHE A 1 134 ? -12.241 7.939 45.442 1.00 45.66 134 PHE A CA 1
ATOM 1037 C C . PHE A 1 134 ? -12.707 7.490 46.836 1.00 45.66 134 PHE A C 1
ATOM 1039 O O . PHE A 1 134 ? -13.569 6.628 46.986 1.00 45.66 134 PHE A O 1
ATOM 1046 N N . MET A 1 135 ? -12.087 8.040 47.879 1.00 41.00 135 MET A N 1
ATOM 1047 C CA . MET A 1 135 ? -12.514 7.839 49.262 1.00 41.00 135 MET A CA 1
ATOM 1048 C C . MET A 1 135 ? -13.645 8.822 49.576 1.00 41.00 135 MET A C 1
ATOM 1050 O O . MET A 1 135 ? -13.409 9.999 49.854 1.00 41.00 135 MET A O 1
ATOM 1054 N N . THR A 1 136 ? -14.888 8.342 49.567 1.00 41.97 136 THR A N 1
ATOM 1055 C CA . THR A 1 136 ? -16.022 9.079 50.134 1.00 41.97 136 THR A CA 1
ATOM 1056 C C . THR A 1 136 ? -15.842 9.165 51.650 1.00 41.97 136 THR A C 1
ATOM 1058 O O . THR A 1 136 ? -16.073 8.199 52.376 1.00 41.97 136 THR A O 1
ATOM 1061 N N . SER A 1 137 ? -15.388 10.312 52.153 1.00 41.50 137 SER A N 1
ATOM 1062 C CA . SER A 1 137 ? -15.310 10.565 53.594 1.00 41.50 137 SER A CA 1
ATOM 1063 C C . SER A 1 137 ? -16.699 10.912 54.140 1.00 41.50 137 SER A C 1
ATOM 1065 O O . SER A 1 137 ? -17.188 12.032 53.972 1.00 41.50 137 SER A O 1
ATOM 1067 N N . GLU A 1 138 ? -17.336 9.956 54.819 1.00 44.75 138 GLU A N 1
ATOM 1068 C CA . GLU A 1 138 ? -18.500 10.210 55.669 1.00 44.75 138 GLU A CA 1
ATOM 1069 C C . GLU A 1 138 ? -18.090 11.084 56.868 1.00 44.75 138 GLU A C 1
ATOM 1071 O O . GLU A 1 138 ? -17.439 10.646 57.822 1.00 44.75 138 GLU A O 1
ATOM 1076 N N . LYS A 1 139 ? -18.477 12.365 56.837 1.00 39.75 139 LYS A N 1
ATOM 1077 C CA . LYS A 1 139 ? -18.280 13.303 57.951 1.00 39.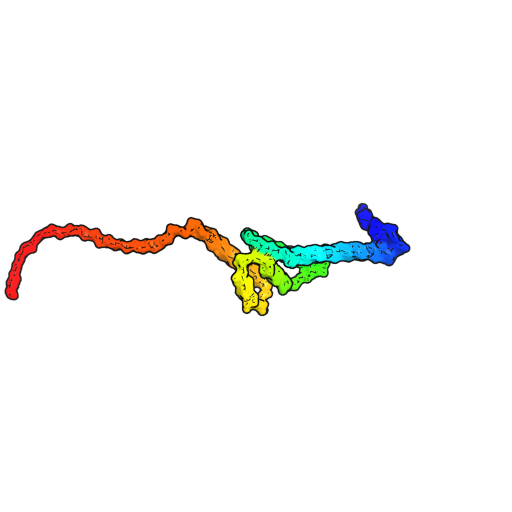75 139 LYS A CA 1
ATOM 1078 C C . LYS A 1 139 ? -19.213 12.965 59.117 1.00 39.75 139 LYS A C 1
ATOM 1080 O O . LYS A 1 139 ? -20.337 13.456 59.213 1.00 39.75 139 LYS A O 1
ATOM 1085 N N . LYS A 1 140 ? -18.692 12.193 60.069 1.00 44.69 140 LYS A N 1
ATOM 1086 C CA . LYS A 1 140 ? -19.249 11.999 61.416 1.00 44.69 140 LYS A CA 1
ATOM 1087 C C . LYS A 1 140 ? -19.226 13.335 62.181 1.00 44.69 140 LYS A C 1
ATOM 1089 O O . LYS A 1 140 ? -18.177 13.782 62.644 1.00 44.69 140 LYS A O 1
ATOM 1094 N N . ARG A 1 141 ? -20.375 14.007 62.312 1.00 40.69 141 ARG A N 1
ATOM 1095 C CA . ARG A 1 141 ? -20.526 15.196 63.172 1.00 40.69 141 ARG A CA 1
ATOM 1096 C C . ARG A 1 141 ? -20.652 14.763 64.636 1.00 40.69 141 ARG A C 1
ATOM 1098 O O . ARG A 1 141 ? -21.705 14.307 65.061 1.00 40.69 141 ARG A O 1
ATOM 1105 N N . SER A 1 142 ? -19.576 14.932 65.404 1.00 42.03 142 SER A N 1
ATOM 1106 C CA . SER A 1 142 ? -19.591 14.892 66.872 1.00 42.03 142 SER A CA 1
ATOM 1107 C C . SER A 1 142 ? -19.683 16.332 67.397 1.00 42.03 142 SER A C 1
ATOM 1109 O O . SER A 1 142 ? -18.748 17.112 67.207 1.00 42.03 142 SER A O 1
ATOM 1111 N N . GLY A 1 143 ? -20.798 16.684 68.040 1.00 37.69 143 GLY A N 1
ATOM 1112 C CA . GLY A 1 143 ? -20.995 17.942 68.767 1.00 37.69 143 GLY A CA 1
ATOM 1113 C C . GLY A 1 143 ? -21.128 17.673 70.268 1.00 37.69 143 GLY A C 1
ATOM 1114 O O . GLY A 1 143 ? -21.936 16.849 70.681 1.00 37.69 143 GLY A O 1
ATOM 1115 N N . ARG A 1 144 ? -20.274 18.334 71.054 1.00 41.16 144 ARG A N 1
ATOM 1116 C CA . ARG A 1 144 ? -20.048 18.205 72.508 1.00 41.16 144 ARG A CA 1
ATOM 1117 C C . ARG A 1 144 ? -21.144 18.884 73.375 1.00 41.16 144 ARG A C 1
ATOM 1119 O O . ARG A 1 144 ? -22.019 19.539 72.822 1.00 41.16 144 ARG A O 1
ATOM 1126 N N . PRO A 1 145 ? -21.121 18.705 74.717 1.00 51.72 145 PRO A N 1
ATOM 1127 C CA . PRO A 1 145 ? -22.308 18.676 75.576 1.00 51.72 145 PRO A CA 1
ATOM 1128 C C . PRO A 1 145 ? -22.692 20.041 76.170 1.00 51.72 145 PRO A C 1
ATOM 1130 O O . PRO A 1 145 ? -21.864 20.944 76.255 1.00 51.72 145 PRO A O 1
ATOM 1133 N N . PHE A 1 146 ? -23.920 20.144 76.691 1.00 36.56 146 PHE A N 1
ATOM 1134 C CA . PHE A 1 146 ? -24.384 21.277 77.502 1.00 36.56 146 PHE A CA 1
ATOM 1135 C C . PHE A 1 146 ? -25.035 20.774 78.804 1.00 36.56 146 PHE A C 1
ATOM 1137 O O . PHE A 1 146 ? -25.794 19.804 78.789 1.00 36.56 146 PHE A O 1
ATOM 1144 N N . LYS A 1 147 ? -24.704 21.393 79.946 1.00 41.72 147 LYS A N 1
ATOM 1145 C CA . LYS A 1 147 ? -25.164 21.013 81.296 1.00 41.72 147 LYS A CA 1
ATOM 1146 C C . LYS A 1 147 ? -25.938 22.158 81.969 1.00 41.72 147 LYS A C 1
ATOM 1148 O O . LYS A 1 147 ? -25.378 23.237 82.091 1.00 41.72 147 LYS A O 1
ATOM 1153 N N . LYS A 1 148 ? -27.098 21.773 82.540 1.00 40.75 148 LYS A N 1
ATOM 1154 C CA . LYS A 1 148 ? -27.847 22.275 83.731 1.00 40.75 148 LYS A CA 1
ATOM 1155 C C . LYS A 1 148 ? -28.371 23.736 83.673 1.00 40.75 148 LYS A C 1
ATOM 1157 O O . LYS A 1 148 ? -27.761 24.566 83.030 1.00 40.75 148 LYS A O 1
ATOM 1162 N N . THR A 1 149 ? -29.477 24.175 84.294 1.00 33.28 149 THR A N 1
ATOM 1163 C CA . THR A 1 149 ? -30.319 23.739 85.438 1.00 33.28 149 THR A CA 1
ATOM 1164 C C . THR A 1 149 ? -31.680 24.469 85.342 1.00 33.28 149 THR A C 1
ATOM 1166 O O . THR A 1 149 ? -31.686 25.595 84.857 1.00 33.28 149 THR A O 1
ATOM 1169 N N . GLY A 1 150 ? -32.792 23.924 85.868 1.00 33.47 150 GLY A N 1
ATOM 1170 C CA . GLY A 1 150 ? -34.031 24.709 86.052 1.00 33.47 150 GLY A CA 1
ATOM 1171 C C . GLY A 1 150 ? -35.303 23.939 86.454 1.00 33.47 150 GLY A C 1
ATOM 1172 O O . GLY A 1 150 ? -36.107 23.598 85.603 1.00 33.47 150 GLY A O 1
ATOM 1173 N N . ALA A 1 151 ? -35.424 23.659 87.754 1.00 42.28 151 ALA A N 1
ATOM 1174 C CA . ALA A 1 151 ? -36.607 23.563 88.630 1.00 42.28 151 ALA A CA 1
ATOM 1175 C C . ALA A 1 151 ? -38.082 23.606 88.103 1.00 42.28 151 ALA A C 1
ATOM 1177 O O . ALA A 1 151 ? -38.500 24.579 87.492 1.00 42.28 151 ALA A O 1
ATOM 1178 N N . VAL A 1 152 ? -38.877 22.638 88.620 1.00 39.81 152 VAL A N 1
ATOM 1179 C CA . VAL A 1 152 ? -40.152 22.804 89.389 1.00 39.81 152 VAL A CA 1
ATOM 1180 C C . VAL A 1 152 ? -41.520 22.847 88.643 1.00 39.81 152 VAL A C 1
ATOM 1182 O O . VAL A 1 152 ? -41.977 23.887 88.198 1.00 39.81 152 VAL A O 1
ATOM 1185 N N . GLN A 1 153 ? -42.201 21.678 88.682 1.00 44.19 153 GLN A N 1
ATOM 1186 C CA . GLN A 1 153 ? -43.498 21.389 89.362 1.00 44.19 153 GLN A CA 1
ATOM 1187 C C . GLN A 1 153 ? -44.853 21.713 88.673 1.00 44.19 153 GLN A C 1
ATOM 1189 O O . GLN A 1 153 ? -45.149 22.862 88.382 1.00 44.19 153 GLN A O 1
ATOM 1194 N N . LEU A 1 154 ? -45.731 20.692 88.554 1.00 39.81 154 LEU A N 1
ATOM 1195 C CA . LEU A 1 154 ? -47.040 20.529 89.248 1.00 39.81 154 LEU A CA 1
ATOM 1196 C C . LEU A 1 154 ? -48.041 19.631 88.468 1.00 39.81 154 LEU A C 1
ATOM 1198 O O . LEU A 1 154 ? -48.361 19.924 87.327 1.00 39.81 154 LEU A O 1
ATOM 1202 N N . LEU A 1 155 ? -48.509 18.577 89.168 1.00 44.69 155 LEU A N 1
ATOM 1203 C CA . LEU A 1 155 ? -49.880 18.024 89.340 1.00 44.69 155 LEU A CA 1
ATOM 1204 C C . LEU A 1 155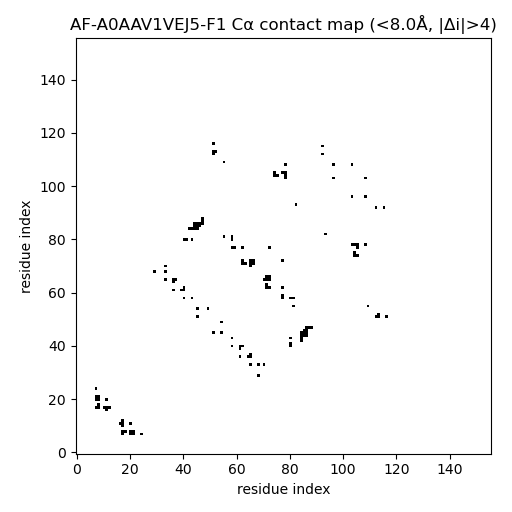 ? -50.809 17.922 88.102 1.00 44.69 155 LEU A C 1
ATOM 1206 O O . LEU A 1 155 ? -50.954 18.869 87.348 1.00 44.69 155 LEU A O 1
ATOM 1210 N N . ARG A 1 156 ? -51.574 16.846 87.891 1.00 46.88 156 ARG A N 1
ATOM 1211 C CA . ARG A 1 156 ? -52.276 15.962 88.832 1.00 46.88 156 ARG A CA 1
ATOM 1212 C C . ARG A 1 156 ? -52.663 14.668 88.115 1.00 46.88 156 ARG A C 1
ATOM 1214 O O . ARG A 1 156 ? -52.880 14.748 86.887 1.00 46.88 156 ARG A O 1
#

Foldseek 3Di:
DDCVCVVQQVPPPDDVSSVVSVCVVVVVVLVVQLVVLVCCLQPAADEPPDDLVVSLVSNVVSQVSCVVSVRHDDQVNSLVSSLVRYDPVCVVVSVVCVVVVVDDGSVVSSVSSVVVVVVVVVVVVCVVPPDDDPDPDDDDDDDDDDDDDDDDDDDD

Secondary structure (DSSP, 8-state):
---TTGGGTTT-SSHHHHHHHHHHHHHHHHHHHHHHHHHHHHT--PPTT--HHHHHHHHHHHHHHHHHTT----HHHHHHHHHHHS-GGGHHHHHHHHTTGGG--HHHHHHHHHHHHHHHHHHHHGGG-TT-------------------------

InterPro domains:
  IPR061502 Copia/RE1/RE2-like, N-terminal domain [PF14223] (1-124)

Mean predicted aligned error: 13.21 Å

Nearest PDB structures (foldseek):
  7nlg-assembly2_C-2  TM=7.757E-01  e=5.210E-02  Saccharomyces cerevisiae
  7nli-assembly1_B  TM=7.734E-01  e=6.129E-02  Saccharomyces cerevisiae
  4u0b-assembly1_B  TM=5.129E-01  e=1.858E+00  Human immunodeficiency virus type 1 (NEW YORK-5 ISOLATE)
  4wym-assembly2_J  TM=4.962E-01  e=1.961E+00  Human immunodeficiency virus type 1 (NEW YORK-5 ISOLATE)
  3h4e-assembly2_H  TM=5.106E-01  e=2.571E+00  Human immunodeficiency virus type 1 (NEW YORK-5 ISOLATE)